Protein AF-A0A399ZAL3-F1 (afdb_monomer)

Solvent-accessible surface area (backbone atoms only — not comparable to full-atom values): 9555 Å² total; per-residue (Å²): 130,71,46,32,36,37,38,37,31,33,52,54,64,87,88,41,96,57,36,66,70,53,52,51,50,49,50,50,45,38,77,70,57,27,49,53,41,38,39,27,50,75,42,78,47,74,76,32,73,76,44,76,51,73,47,78,48,74,58,96,90,36,44,35,37,38,31,40,38,27,29,56,66,90,49,79,61,57,50,40,51,42,69,70,56,27,53,54,49,41,59,44,42,72,73,62,56,43,64,29,38,36,37,43,41,37,51,89,52,23,48,24,68,58,53,39,27,59,77,70,72,32,51,74,48,76,47,79,81,56,35,46,95,64,23,98,61,37,66,48,57,44,97,88,67,47,83,45,94,66,80,42,76,71,61,48,50,50,50,58,72,67,64,59,52,96,71,82,124

Secondary structure (DSSP, 8-state):
---EEEEEES--TTSSS--HHHHHHHHHHHHTT-EEEEEEEEEEEESS-SEEEEEEEEETTEEEEEEEEEES---TGGGT--HHHHHHHHHHHHHH--SEEEEE--TTTTTHHHHHHHHTT--EEEE--SSTTT-TTSS-B-TTSPBP-S--HHHHHHHHHTT--S---

pLDDT: mean 88.54, std 12.38, range [33.38, 98.69]

Foldseek 3Di:
DAFQEEEEEADDDDQDDDCPVVVVVQVVSVVVRYQYEYEYERAEAELDPFDKDWDWDADPNHIYIYIHTYDNHDDLVCQADDVNLLVVVLVCCVVSVGLEYEYEDSGVVHCSSVVSCVVVVHHYHYDPPFCVVFAVLRHCAAPVRDHHPTDDPVRNVVVVVVVDRVDPD

Mean predicted aligned error: 5.2 Å

Structure (mmCIF, N/CA/C/O backbone):
data_AF-A0A399ZAL3-F1
#
_entry.id   AF-A0A399ZAL3-F1
#
loop_
_atom_site.group_PDB
_atom_site.id
_atom_site.type_symbol
_atom_site.label_atom_id
_atom_site.label_alt_id
_atom_site.label_comp_id
_atom_site.label_asym_id
_atom_site.label_entity_id
_atom_site.label_seq_id
_atom_site.pdbx_PDB_ins_code
_atom_site.Cartn_x
_atom_site.Cartn_y
_atom_site.Cartn_z
_atom_site.occupancy
_atom_site.B_iso_or_equiv
_atom_site.auth_seq_id
_atom_site.auth_comp_id
_atom_site.auth_asym_id
_atom_site.auth_atom_id
_atom_site.pdbx_PDB_model_num
ATOM 1 N N . MET A 1 1 ? -21.739 -4.336 11.241 1.00 85.12 1 MET A N 1
ATOM 2 C CA . MET A 1 1 ? -20.803 -4.123 12.365 1.00 85.12 1 MET A CA 1
ATOM 3 C C . MET A 1 1 ? -19.697 -3.208 11.859 1.00 85.12 1 MET A C 1
ATOM 5 O O . MET A 1 1 ? -19.293 -3.408 10.716 1.00 85.12 1 MET A O 1
ATOM 9 N N . PRO A 1 2 ? -19.280 -2.186 12.624 1.00 95.19 2 PRO A N 1
ATOM 10 C CA . PRO A 1 2 ? -18.157 -1.330 12.240 1.00 95.19 2 PRO A CA 1
ATOM 11 C C . PRO A 1 2 ? -16.870 -2.165 12.148 1.00 95.19 2 PRO A C 1
ATOM 13 O O . PRO A 1 2 ? -16.708 -3.109 12.915 1.00 95.19 2 PRO A O 1
ATOM 16 N N . LEU A 1 3 ? -15.992 -1.830 11.198 1.00 98.38 3 LEU A N 1
ATOM 17 C CA . LEU A 1 3 ? -14.713 -2.520 10.963 1.00 98.38 3 LEU A CA 1
ATOM 18 C C . LEU A 1 3 ? -13.577 -1.500 10.905 1.00 98.38 3 LEU A C 1
ATOM 20 O O . LEU A 1 3 ? -13.795 -0.369 10.466 1.00 98.38 3 LEU A O 1
ATOM 24 N N . ARG A 1 4 ? -12.372 -1.919 11.279 1.00 98.62 4 ARG A N 1
ATOM 25 C CA . ARG A 1 4 ? -11.102 -1.212 11.107 1.00 98.62 4 ARG A CA 1
ATOM 26 C C . ARG A 1 4 ? -10.431 -1.723 9.839 1.00 98.62 4 ARG A C 1
ATOM 28 O O . ARG A 1 4 ? -10.038 -2.883 9.755 1.00 98.62 4 ARG A O 1
ATOM 35 N N . ILE A 1 5 ? -10.314 -0.863 8.839 1.00 98.69 5 ILE A N 1
ATOM 36 C CA . ILE A 1 5 ? -9.863 -1.222 7.496 1.00 98.69 5 ILE A CA 1
ATOM 37 C C . ILE A 1 5 ? -8.521 -0.547 7.237 1.00 98.69 5 ILE A C 1
ATOM 39 O O . ILE A 1 5 ? -8.437 0.683 7.219 1.00 98.69 5 ILE A O 1
ATOM 43 N N . LEU A 1 6 ? -7.480 -1.349 7.009 1.00 98.69 6 LEU A N 1
ATOM 44 C CA . LEU A 1 6 ? -6.186 -0.856 6.542 1.00 98.69 6 LEU A CA 1
ATOM 45 C C . LEU A 1 6 ? -6.154 -0.911 5.010 1.00 98.69 6 LEU A C 1
ATOM 47 O O . LEU A 1 6 ? -6.044 -1.990 4.426 1.00 98.69 6 LEU A O 1
ATOM 51 N N . LEU A 1 7 ? -6.258 0.248 4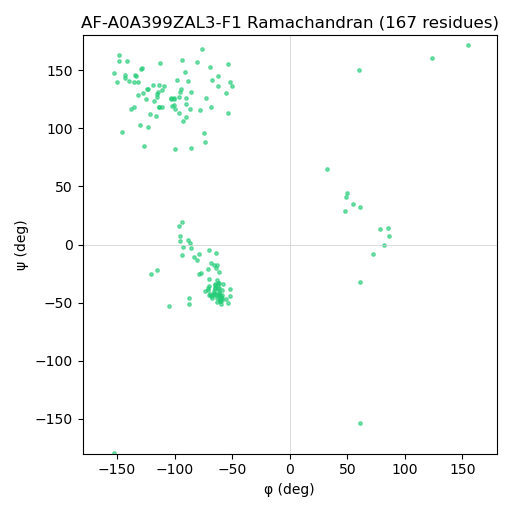.359 1.00 98.19 7 LEU A N 1
ATOM 52 C CA . LEU A 1 7 ? -6.177 0.381 2.903 1.00 98.19 7 LEU A CA 1
ATOM 53 C C . LEU A 1 7 ? -4.723 0.608 2.481 1.00 98.19 7 LEU A C 1
ATOM 55 O O . LEU A 1 7 ? -4.171 1.685 2.707 1.00 98.19 7 LEU A O 1
ATOM 59 N N . ALA A 1 8 ? -4.112 -0.387 1.845 1.00 97.12 8 ALA A N 1
ATOM 60 C CA . ALA A 1 8 ? -2.741 -0.326 1.353 1.00 97.12 8 ALA A CA 1
ATOM 61 C C . ALA A 1 8 ? -2.701 -0.044 -0.149 1.00 97.12 8 ALA A C 1
ATOM 63 O O . ALA A 1 8 ? -3.234 -0.806 -0.955 1.00 97.12 8 ALA A O 1
ATOM 64 N N . VAL A 1 9 ? -2.063 1.062 -0.525 1.00 93.94 9 VAL A N 1
ATOM 65 C CA . VAL A 1 9 ? -2.130 1.613 -1.881 1.00 93.94 9 VAL A CA 1
ATOM 66 C C . VAL A 1 9 ? -0.784 2.203 -2.282 1.00 93.94 9 VAL A C 1
ATOM 68 O O . VAL A 1 9 ? -0.093 2.821 -1.485 1.00 93.94 9 VAL A O 1
ATOM 71 N N . HIS A 1 10 ? -0.441 2.104 -3.561 1.00 89.69 10 HIS A N 1
ATOM 72 C CA . HIS A 1 10 ? 0.787 2.682 -4.099 1.00 89.69 10 HIS A CA 1
ATOM 73 C C . HIS A 1 10 ? 0.842 4.220 -4.016 1.00 89.69 10 HIS A C 1
ATOM 75 O O . HIS A 1 10 ? 1.861 4.762 -3.597 1.00 89.69 10 HIS A O 1
ATOM 81 N N . HIS A 1 11 ? -0.246 4.929 -4.350 1.00 89.00 11 HIS A N 1
ATOM 82 C CA . HIS A 1 11 ? -0.327 6.397 -4.340 1.00 89.00 11 HIS A CA 1
ATOM 83 C C . HIS A 1 11 ? -1.687 6.932 -3.876 1.00 89.00 11 HIS A C 1
ATOM 85 O O . HIS A 1 11 ? -2.731 6.398 -4.241 1.00 89.00 11 HIS A O 1
ATOM 91 N N . PHE A 1 12 ? -1.680 8.048 -3.144 1.00 91.25 12 PHE A N 1
ATOM 92 C CA . PHE A 1 12 ? -2.896 8.700 -2.653 1.00 91.25 12 PHE A CA 1
ATOM 93 C C . PHE A 1 12 ? -2.837 10.229 -2.854 1.00 91.25 12 PHE A C 1
ATOM 95 O O . PHE A 1 12 ? -1.772 10.812 -2.612 1.00 91.25 12 PHE A O 1
ATOM 102 N N . PRO A 1 13 ? -3.941 10.901 -3.251 1.00 90.06 13 PRO A N 1
ATOM 103 C CA . PRO A 1 13 ? -4.000 12.363 -3.391 1.00 90.06 13 PRO A CA 1
ATOM 104 C C . PRO A 1 13 ? -3.549 13.098 -2.116 1.00 90.06 13 PRO A C 1
ATOM 106 O O . PRO A 1 13 ? -3.666 12.521 -1.035 1.00 90.06 13 PRO A O 1
ATOM 109 N N . PRO A 1 14 ? -3.059 14.352 -2.189 1.00 87.38 14 PRO A N 1
ATOM 110 C CA . PRO A 1 14 ? -3.005 15.226 -3.367 1.00 87.38 14 PRO A CA 1
ATOM 111 C C . PRO A 1 14 ? -1.684 15.152 -4.147 1.00 87.38 14 PRO A C 1
ATOM 113 O O . PRO A 1 14 ? -1.576 15.741 -5.217 1.00 87.38 14 PRO A O 1
ATOM 116 N N . THR A 1 15 ? -0.664 14.477 -3.617 1.00 79.44 15 THR A N 1
ATOM 117 C CA . THR A 1 15 ? 0.719 14.606 -4.104 1.00 79.44 15 THR A CA 1
ATOM 118 C C . THR A 1 15 ? 1.021 13.813 -5.375 1.00 79.44 15 THR A C 1
ATOM 120 O O . THR A 1 15 ? 2.083 13.986 -5.969 1.00 79.44 15 THR A O 1
ATOM 123 N N . ARG A 1 16 ? 0.099 12.957 -5.829 1.00 76.12 16 ARG A N 1
ATOM 124 C CA . ARG A 1 16 ? 0.249 12.131 -7.034 1.00 76.12 16 ARG A CA 1
ATOM 125 C C . ARG A 1 16 ? -1.011 12.181 -7.895 1.00 76.12 16 ARG A C 1
ATOM 127 O O . ARG A 1 16 ? -2.121 12.251 -7.376 1.00 76.12 16 ARG A O 1
ATOM 134 N N . ILE A 1 17 ? -0.820 12.119 -9.215 1.00 63.66 17 ILE A N 1
ATOM 135 C CA . ILE A 1 17 ? -1.902 11.990 -10.198 1.00 63.66 17 ILE A CA 1
ATOM 136 C C . ILE A 1 17 ? -2.350 10.523 -10.200 1.00 63.66 17 ILE A C 1
ATOM 138 O O . ILE A 1 17 ? -1.561 9.635 -10.513 1.00 63.66 17 ILE A O 1
ATOM 142 N N . GLY A 1 18 ? -3.599 10.277 -9.804 1.00 66.19 18 GLY A N 1
ATOM 143 C CA . GLY A 1 18 ? -4.143 8.939 -9.547 1.00 66.19 18 GLY A CA 1
ATOM 144 C C . GLY A 1 18 ? -4.699 8.817 -8.123 1.00 66.19 18 GLY A C 1
ATOM 145 O O . GLY A 1 18 ? -4.407 9.633 -7.254 1.00 66.19 18 GLY A O 1
ATOM 146 N N . GLY A 1 19 ? -5.561 7.829 -7.875 1.00 72.44 19 GLY A N 1
ATOM 147 C CA . GLY A 1 19 ? -6.096 7.570 -6.530 1.00 72.44 19 GLY A CA 1
ATOM 148 C C . GLY A 1 19 ? -7.343 8.372 -6.128 1.00 72.44 19 GLY A C 1
ATOM 149 O O . GLY A 1 19 ? -7.792 8.252 -4.992 1.00 72.44 19 GLY A O 1
ATOM 150 N N . ALA A 1 20 ? -7.968 9.131 -7.037 1.00 70.94 20 ALA A N 1
ATOM 151 C CA . ALA A 1 20 ? -9.282 9.740 -6.776 1.00 70.94 20 ALA A CA 1
ATOM 152 C C . ALA A 1 20 ? -10.350 8.677 -6.443 1.00 70.94 20 ALA A C 1
ATOM 154 O O . ALA A 1 20 ? -11.138 8.857 -5.516 1.00 70.94 20 ALA A O 1
ATOM 155 N N . GLU A 1 21 ? -10.317 7.531 -7.129 1.00 84.25 21 GLU A N 1
ATOM 156 C CA . GLU A 1 21 ? -11.168 6.376 -6.808 1.00 84.25 21 GLU A CA 1
ATOM 157 C C . GLU A 1 21 ? -10.885 5.816 -5.406 1.00 84.25 21 GLU A C 1
ATOM 159 O O . GLU A 1 21 ? -11.801 5.387 -4.708 1.00 84.25 21 GLU A O 1
ATOM 164 N N . LEU A 1 22 ? -9.633 5.890 -4.944 1.00 90.38 22 LEU A N 1
ATOM 165 C CA . LEU A 1 22 ? -9.231 5.418 -3.616 1.00 90.38 22 LEU A CA 1
ATOM 166 C C . LEU A 1 22 ? -9.703 6.350 -2.512 1.00 90.38 22 LEU A C 1
ATOM 168 O O . LEU A 1 22 ? -10.188 5.891 -1.482 1.00 90.38 22 LEU A O 1
ATOM 172 N N . LEU A 1 23 ? -9.625 7.658 -2.747 1.00 92.19 23 LEU A N 1
ATOM 173 C CA . LEU A 1 23 ? -10.212 8.641 -1.850 1.00 92.19 23 LEU A CA 1
ATOM 174 C C . LEU A 1 23 ? -11.731 8.455 -1.749 1.00 92.19 23 LEU A C 1
ATOM 176 O O . LEU A 1 23 ? -12.282 8.495 -0.649 1.00 92.19 23 LEU A O 1
ATOM 180 N N . ARG A 1 24 ? -12.411 8.215 -2.878 1.00 93.06 24 ARG A N 1
ATOM 181 C CA . ARG A 1 24 ? -13.853 7.920 -2.894 1.00 93.06 24 ARG A CA 1
ATOM 182 C C . ARG A 1 24 ? -14.173 6.649 -2.110 1.00 93.06 24 ARG A C 1
ATOM 184 O O . ARG A 1 24 ? -15.092 6.684 -1.297 1.00 93.06 24 ARG A O 1
ATOM 191 N N . LEU A 1 25 ? -13.407 5.574 -2.302 1.00 95.00 25 LEU A N 1
ATOM 192 C CA . LEU A 1 25 ? -13.561 4.324 -1.553 1.00 95.00 25 LEU A CA 1
ATOM 193 C C . LEU A 1 25 ? -13.377 4.542 -0.046 1.00 95.00 25 LEU A C 1
ATOM 195 O O . LEU A 1 25 ? -14.251 4.171 0.734 1.00 95.00 25 LEU A O 1
ATOM 199 N N . ALA A 1 26 ? -12.282 5.186 0.364 1.00 96.81 26 ALA A N 1
ATOM 200 C CA . ALA A 1 26 ? -11.983 5.437 1.772 1.00 96.81 26 ALA A CA 1
ATOM 201 C C . ALA A 1 26 ? -13.074 6.282 2.449 1.00 96.81 26 ALA A C 1
ATOM 203 O O . ALA A 1 26 ? -13.549 5.938 3.531 1.00 96.81 26 ALA A O 1
ATOM 204 N N . ARG A 1 27 ? -13.535 7.349 1.783 1.00 97.06 27 ARG A N 1
ATOM 205 C CA . ARG A 1 27 ? -14.630 8.191 2.285 1.00 97.06 27 ARG A CA 1
ATOM 206 C C . ARG A 1 27 ? -15.956 7.446 2.342 1.00 97.06 27 ARG A C 1
ATOM 208 O O . ARG A 1 27 ? -16.704 7.637 3.295 1.00 97.06 27 ARG A O 1
ATOM 215 N N . TRP A 1 28 ? -16.257 6.612 1.347 1.00 97.50 28 TRP A N 1
ATOM 216 C CA . TRP A 1 28 ? -17.473 5.801 1.353 1.00 97.50 28 TRP A CA 1
ATOM 217 C C . TRP A 1 28 ? -17.464 4.812 2.521 1.00 97.50 28 TRP A C 1
ATOM 219 O O . TRP A 1 28 ? -18.444 4.747 3.256 1.00 97.50 28 TRP A O 1
ATOM 229 N N . LEU A 1 29 ? -16.351 4.113 2.761 1.00 97.56 29 LEU A N 1
ATOM 230 C CA . LEU A 1 29 ? -16.203 3.212 3.909 1.00 97.56 29 LEU A CA 1
ATOM 231 C C . LEU A 1 29 ? -16.387 3.961 5.239 1.00 97.56 29 LEU A C 1
ATOM 233 O O . LEU A 1 29 ? -17.162 3.518 6.086 1.00 97.56 29 LEU A O 1
ATOM 237 N N . GLY A 1 30 ? -15.755 5.131 5.385 1.00 97.50 30 GLY A N 1
ATOM 238 C CA . GLY A 1 30 ? -15.925 6.001 6.553 1.00 97.50 30 GLY A CA 1
ATOM 239 C C . GLY A 1 30 ? -17.375 6.439 6.774 1.00 97.50 30 GLY A C 1
ATOM 240 O O . GLY A 1 30 ? -17.920 6.292 7.867 1.00 97.50 30 GLY A O 1
ATOM 241 N N . ALA A 1 31 ? -18.044 6.903 5.716 1.00 97.44 31 ALA A N 1
ATOM 242 C CA . ALA A 1 31 ? -19.448 7.319 5.759 1.00 97.44 31 ALA A CA 1
ATOM 243 C C . ALA A 1 31 ? -20.419 6.170 6.092 1.00 97.44 31 ALA A C 1
ATOM 245 O O . ALA A 1 31 ? -21.532 6.426 6.542 1.00 97.44 31 ALA A O 1
ATOM 246 N N . ASN A 1 32 ? -19.996 4.917 5.904 1.00 97.62 32 ASN A N 1
ATOM 247 C CA . ASN A 1 32 ? -20.756 3.718 6.265 1.00 97.62 32 ASN A CA 1
ATOM 248 C C . ASN A 1 32 ? -20.356 3.144 7.641 1.00 97.62 32 ASN A C 1
ATOM 250 O O . ASN A 1 32 ? -20.706 2.011 7.969 1.00 97.62 32 ASN A O 1
ATOM 254 N N . GLY A 1 33 ? -19.660 3.928 8.473 1.00 97.62 33 GLY A N 1
ATOM 255 C CA . GLY A 1 33 ? -19.373 3.591 9.870 1.00 97.62 33 GLY A CA 1
ATOM 256 C C . GLY A 1 33 ? -18.136 2.717 10.082 1.00 97.62 33 GLY A C 1
ATOM 257 O O . GLY A 1 33 ? -17.967 2.168 11.170 1.00 97.62 33 GLY A O 1
ATOM 258 N N . HIS A 1 34 ? -17.275 2.569 9.072 1.00 98.44 34 HIS A N 1
ATOM 259 C CA . HIS A 1 34 ? -15.984 1.897 9.218 1.00 98.44 34 HIS A CA 1
ATOM 260 C C . HIS A 1 34 ? -14.882 2.895 9.591 1.00 98.44 34 HIS A C 1
ATOM 262 O O . HIS A 1 34 ? -14.882 4.042 9.149 1.00 98.44 34 HIS A O 1
ATOM 268 N N . THR A 1 35 ? -13.896 2.445 10.357 1.00 98.44 35 THR A N 1
ATOM 269 C CA . THR A 1 35 ? -12.674 3.207 10.627 1.00 98.44 35 THR A CA 1
ATOM 270 C C . THR A 1 35 ? -11.646 2.856 9.565 1.00 98.44 35 THR A C 1
ATOM 272 O O . THR A 1 35 ? -11.267 1.696 9.436 1.00 98.44 35 THR A O 1
ATOM 275 N N . VAL A 1 36 ? -11.174 3.842 8.806 1.00 98.44 36 VAL A N 1
ATOM 276 C CA . VAL A 1 36 ? -10.261 3.617 7.679 1.00 98.44 36 VAL A CA 1
ATOM 277 C C . VAL A 1 36 ? -8.912 4.261 7.960 1.00 98.44 36 VAL A C 1
ATOM 279 O O . VAL A 1 36 ? -8.848 5.460 8.219 1.00 98.44 36 VAL A O 1
ATOM 282 N N . GLN A 1 37 ? -7.845 3.474 7.848 1.00 98.50 37 GLN A N 1
ATOM 283 C CA . GLN A 1 37 ? -6.469 3.957 7.798 1.00 98.50 37 GLN A CA 1
ATOM 284 C C . GLN A 1 37 ? -5.905 3.658 6.412 1.00 98.50 37 GLN A C 1
ATOM 286 O O . GLN A 1 37 ? -5.788 2.499 6.018 1.00 98.50 37 GLN A O 1
ATOM 291 N N . VAL A 1 38 ? -5.532 4.694 5.669 1.00 98.00 38 VAL A N 1
ATOM 292 C CA . VAL A 1 38 ? -4.811 4.547 4.401 1.00 98.00 38 VAL A CA 1
ATOM 293 C C . VAL A 1 38 ? -3.312 4.518 4.679 1.00 98.00 38 VAL A C 1
ATOM 295 O O . VAL A 1 38 ? -2.819 5.282 5.508 1.00 98.00 38 VAL A O 1
ATOM 298 N N . VAL A 1 39 ? -2.575 3.669 3.969 1.00 97.56 39 VAL A N 1
ATOM 299 C CA . VAL A 1 39 ? -1.112 3.702 3.885 1.00 97.56 39 VAL A CA 1
ATOM 300 C C . VAL A 1 39 ? -0.683 3.808 2.427 1.00 97.56 39 VAL A C 1
ATOM 302 O O . VAL A 1 39 ? -1.190 3.069 1.581 1.00 97.56 39 VAL A O 1
ATOM 305 N N . CYS A 1 40 ? 0.254 4.705 2.119 1.00 94.56 40 CYS A N 1
ATOM 306 C CA . CYS A 1 40 ? 0.770 4.841 0.757 1.00 94.56 40 CYS A CA 1
ATOM 307 C C . CYS A 1 40 ? 2.231 5.273 0.666 1.00 94.56 40 CYS A C 1
ATOM 309 O O . CYS A 1 40 ? 2.748 5.924 1.574 1.00 94.56 40 CYS A O 1
ATOM 311 N N . ILE A 1 41 ? 2.875 4.983 -0.470 1.00 92.06 41 ILE A N 1
ATOM 312 C CA . ILE A 1 41 ? 4.210 5.502 -0.788 1.00 92.06 41 ILE A CA 1
ATOM 313 C C . ILE A 1 41 ? 4.077 6.878 -1.449 1.00 92.06 41 ILE A C 1
ATOM 315 O O . ILE A 1 41 ? 3.529 7.027 -2.544 1.00 92.06 41 ILE A O 1
ATOM 319 N N . GLU A 1 42 ? 4.604 7.904 -0.791 1.00 89.81 42 GLU A N 1
ATOM 320 C CA . GLU A 1 42 ? 4.648 9.260 -1.337 1.00 89.81 42 GLU A CA 1
ATOM 321 C C . GLU A 1 42 ? 5.900 9.479 -2.190 1.00 89.81 42 GLU A C 1
ATOM 323 O O . GLU A 1 42 ? 5.822 9.898 -3.356 1.00 89.81 42 GLU A O 1
ATOM 328 N N . THR A 1 43 ? 7.051 9.138 -1.614 1.00 86.25 43 THR A N 1
ATOM 329 C CA . THR A 1 43 ? 8.358 9.389 -2.215 1.00 86.25 43 THR A CA 1
ATOM 330 C C . THR A 1 43 ? 9.210 8.135 -2.163 1.00 86.25 43 THR A C 1
ATOM 332 O O . THR A 1 43 ? 9.210 7.407 -1.172 1.00 86.25 43 THR A O 1
ATOM 335 N N . LEU A 1 44 ? 9.942 7.899 -3.250 1.00 84.69 44 LEU A N 1
ATOM 336 C CA . LEU A 1 44 ? 10.918 6.828 -3.354 1.00 84.69 44 LEU A CA 1
ATOM 337 C C . LEU A 1 44 ? 12.236 7.398 -3.880 1.00 84.69 44 LEU A C 1
ATOM 339 O O . LEU A 1 44 ? 12.356 7.642 -5.082 1.00 84.69 44 LEU A O 1
ATOM 343 N N . HIS A 1 45 ? 13.202 7.596 -2.990 1.00 82.25 45 HIS A N 1
ATOM 344 C CA . HIS A 1 45 ? 14.553 8.033 -3.328 1.00 82.25 45 HIS A CA 1
ATOM 345 C C . HIS A 1 45 ? 15.422 6.824 -3.690 1.00 82.25 45 HIS A C 1
ATOM 347 O O . HIS A 1 45 ? 15.423 5.815 -2.983 1.00 82.25 45 HIS A O 1
ATOM 353 N N . ALA A 1 46 ? 16.127 6.920 -4.815 1.00 74.75 46 ALA A N 1
ATOM 354 C CA . ALA A 1 46 ? 17.152 5.958 -5.206 1.00 74.75 46 ALA A CA 1
ATOM 355 C C . ALA A 1 46 ? 18.529 6.438 -4.728 1.00 74.75 46 ALA A C 1
ATOM 357 O O . ALA A 1 46 ? 18.708 7.631 -4.478 1.00 74.75 46 ALA A O 1
ATOM 358 N N . ASP A 1 47 ? 19.475 5.506 -4.622 1.00 76.81 47 ASP A N 1
ATOM 359 C CA . ASP A 1 47 ? 20.895 5.774 -4.367 1.00 76.81 47 ASP A CA 1
ATOM 360 C C . ASP A 1 47 ? 21.163 6.491 -3.029 1.00 76.81 47 ASP A C 1
ATOM 362 O O . ASP A 1 47 ? 22.099 7.277 -2.884 1.00 76.81 47 ASP A O 1
ATOM 366 N N . ALA A 1 48 ? 20.330 6.202 -2.026 1.00 80.69 48 ALA A N 1
ATOM 367 C CA . ALA A 1 48 ? 20.444 6.715 -0.663 1.00 80.69 48 ALA A CA 1
ATOM 368 C C . ALA A 1 48 ? 20.396 5.555 0.346 1.00 80.69 48 ALA A C 1
ATOM 370 O O . ALA A 1 48 ? 19.763 4.546 0.047 1.00 80.69 48 ALA A O 1
ATOM 371 N N . PRO A 1 49 ? 21.015 5.667 1.540 1.00 84.38 49 PRO A N 1
ATOM 372 C CA . PRO A 1 49 ? 20.970 4.607 2.545 1.00 84.38 49 PRO A CA 1
ATOM 373 C C . PRO A 1 49 ? 19.542 4.150 2.844 1.00 84.38 49 PRO A C 1
ATOM 375 O O . PRO A 1 49 ? 18.635 4.982 2.946 1.00 84.38 49 PRO A O 1
ATOM 378 N N . ASP A 1 50 ? 19.376 2.837 3.007 1.00 88.06 50 ASP A N 1
ATOM 379 C CA . ASP A 1 50 ? 18.087 2.211 3.284 1.00 88.06 50 ASP A CA 1
ATOM 380 C C . ASP A 1 50 ? 17.430 2.857 4.504 1.00 88.06 50 ASP A C 1
ATOM 382 O O . ASP A 1 50 ? 17.916 2.761 5.634 1.00 88.06 50 ASP A O 1
ATOM 386 N N . ASN A 1 51 ? 16.320 3.547 4.266 1.00 92.62 51 ASN A N 1
ATOM 387 C CA . ASN A 1 51 ? 15.589 4.251 5.303 1.00 92.62 51 ASN A CA 1
ATOM 388 C C . ASN A 1 51 ? 14.113 4.356 4.936 1.00 92.62 51 ASN A C 1
ATOM 390 O O . ASN A 1 51 ? 13.749 4.486 3.768 1.00 92.62 51 ASN A O 1
ATOM 394 N N . LEU A 1 52 ? 13.257 4.343 5.950 1.00 93.81 52 LEU A N 1
ATOM 395 C CA . LEU A 1 52 ? 11.834 4.586 5.799 1.00 93.81 52 LEU A CA 1
ATOM 396 C C . LEU A 1 52 ? 11.397 5.528 6.910 1.00 93.81 52 LEU A C 1
ATOM 398 O O . LEU A 1 52 ? 11.479 5.198 8.093 1.00 93.81 52 LEU A O 1
ATOM 402 N N . ILE A 1 53 ? 10.900 6.690 6.504 1.00 95.69 53 ILE A N 1
ATOM 403 C CA . ILE A 1 53 ? 10.209 7.622 7.390 1.00 95.69 53 ILE A CA 1
ATOM 404 C C . ILE A 1 53 ? 8.744 7.692 6.991 1.00 95.69 53 ILE A C 1
ATOM 406 O O . ILE A 1 53 ? 8.370 7.398 5.851 1.00 95.69 53 ILE A O 1
ATOM 410 N N . TRP A 1 54 ? 7.902 8.082 7.936 1.00 97.00 54 TRP A N 1
ATOM 411 C CA . TRP A 1 54 ? 6.484 8.250 7.684 1.00 97.00 54 TRP A CA 1
ATOM 412 C C . TRP A 1 54 ? 5.926 9.460 8.406 1.00 97.00 54 TRP A C 1
ATOM 414 O O . TRP A 1 54 ? 6.488 9.930 9.395 1.00 97.00 54 TRP A O 1
ATOM 424 N N . ARG A 1 55 ? 4.801 9.948 7.892 1.00 97.12 55 ARG A N 1
ATOM 425 C CA . ARG A 1 55 ? 3.959 10.926 8.573 1.00 97.12 55 ARG A CA 1
ATOM 426 C C . ARG A 1 55 ? 2.504 10.505 8.489 1.00 97.12 55 ARG A C 1
ATOM 428 O O . ARG A 1 55 ? 2.084 9.965 7.465 1.00 97.12 55 ARG A O 1
ATOM 435 N N . ASP A 1 56 ? 1.769 10.795 9.548 1.00 97.56 56 ASP A N 1
ATOM 436 C CA . ASP A 1 56 ? 0.318 10.680 9.562 1.00 97.56 56 ASP A CA 1
ATOM 437 C C . ASP A 1 56 ? -0.300 12.049 9.300 1.00 97.56 56 ASP A C 1
ATOM 439 O O . ASP A 1 56 ? 0.193 13.075 9.772 1.00 97.56 56 ASP A O 1
ATOM 443 N N . GLU A 1 57 ? -1.380 12.062 8.534 1.00 96.81 57 GLU A N 1
ATOM 444 C CA . GLU A 1 57 ? -2.184 13.245 8.265 1.00 96.81 57 GLU A CA 1
ATOM 445 C C . GLU A 1 57 ? -3.649 12.852 8.064 1.00 96.81 57 GLU A C 1
ATOM 447 O O . GLU A 1 57 ? -3.975 11.693 7.800 1.00 96.81 57 GLU A O 1
ATOM 452 N N . GLU A 1 58 ? -4.537 13.837 8.153 1.00 96.75 58 GLU A N 1
ATOM 453 C CA . GLU A 1 58 ? -5.906 13.695 7.678 1.00 96.75 58 GLU A CA 1
ATOM 454 C C . GLU A 1 58 ? -6.045 14.418 6.338 1.00 96.75 58 GLU A C 1
ATOM 456 O O . GLU A 1 58 ? -5.743 15.608 6.223 1.00 96.75 58 GLU A O 1
ATOM 461 N N . TYR A 1 59 ? -6.522 13.710 5.316 1.00 95.31 59 TYR A N 1
ATOM 462 C CA . TYR A 1 59 ? -6.798 14.287 4.006 1.00 95.31 59 TYR A CA 1
ATOM 463 C C . TYR A 1 59 ? -8.268 14.098 3.640 1.00 95.31 59 TYR A C 1
ATOM 465 O O . TYR A 1 59 ? -8.729 12.981 3.412 1.00 95.31 59 TYR A O 1
ATOM 473 N N . GLN A 1 60 ? -9.012 15.207 3.577 1.00 94.06 60 GLN A N 1
ATOM 474 C CA . GLN A 1 60 ? -10.457 15.225 3.304 1.00 94.06 60 GLN A CA 1
ATOM 475 C C . GLN A 1 60 ? -11.266 14.247 4.185 1.00 94.06 60 GLN A C 1
ATOM 477 O O . GLN A 1 60 ? -12.140 13.531 3.685 1.00 94.06 60 GLN A O 1
ATOM 482 N N . GLY A 1 61 ? -10.971 14.209 5.490 1.00 94.69 61 GLY A N 1
ATOM 483 C CA . GLY A 1 61 ? -11.656 13.342 6.455 1.00 94.69 61 GLY A CA 1
ATOM 484 C C . GLY A 1 61 ? -11.205 11.877 6.442 1.00 94.69 61 GLY A C 1
ATOM 485 O O . GLY A 1 61 ? -11.902 11.026 6.986 1.00 94.69 61 GLY A O 1
ATOM 486 N N . VAL A 1 62 ? -10.081 11.558 5.794 1.00 96.69 62 VAL A N 1
ATOM 487 C CA . VAL A 1 62 ? -9.492 10.211 5.765 1.00 96.69 62 VAL A CA 1
ATOM 488 C C . VAL A 1 62 ? -8.135 10.239 6.457 1.00 96.69 62 VAL A C 1
ATOM 490 O O . VAL A 1 62 ? -7.294 11.064 6.103 1.00 96.69 62 VAL A O 1
ATOM 493 N N . ALA A 1 63 ? -7.900 9.325 7.401 1.00 98.06 63 ALA A N 1
ATOM 494 C CA . ALA A 1 63 ? -6.588 9.140 8.016 1.00 98.06 63 ALA A CA 1
ATOM 495 C C . ALA A 1 63 ? -5.624 8.476 7.021 1.00 98.06 63 ALA A C 1
ATOM 497 O O . ALA A 1 63 ? -5.921 7.415 6.462 1.00 98.06 63 ALA A O 1
ATOM 498 N N . VAL A 1 64 ? -4.466 9.095 6.794 1.00 97.56 64 VAL A N 1
ATOM 499 C CA . VAL A 1 64 ? -3.465 8.654 5.818 1.00 97.56 64 VAL A CA 1
ATOM 500 C C . VAL A 1 64 ? -2.088 8.634 6.466 1.00 97.56 64 VAL A C 1
ATOM 502 O O . VAL A 1 64 ? -1.636 9.636 7.008 1.00 97.56 64 VAL A O 1
ATOM 505 N N . ARG A 1 65 ? -1.388 7.507 6.342 1.00 97.88 65 ARG A N 1
ATOM 506 C CA . ARG A 1 65 ? 0.038 7.381 6.632 1.00 97.88 65 ARG A CA 1
ATOM 507 C C . ARG A 1 65 ? 0.809 7.380 5.323 1.00 97.88 65 ARG A C 1
ATOM 509 O O . ARG A 1 65 ? 0.631 6.497 4.480 1.00 97.88 65 ARG A O 1
ATOM 516 N N . ARG A 1 66 ? 1.686 8.360 5.154 1.00 96.38 66 ARG A N 1
A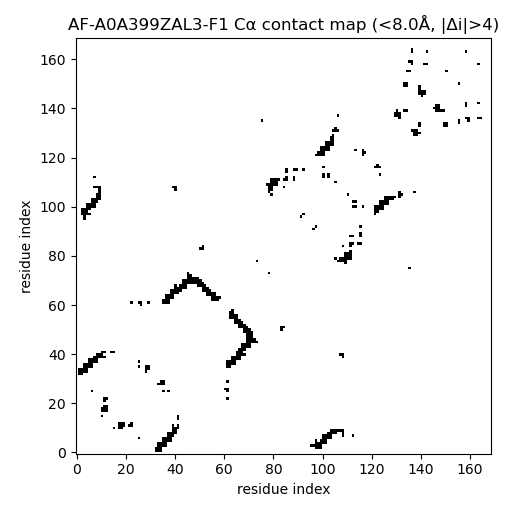TOM 517 C CA . ARG A 1 66 ? 2.538 8.494 3.971 1.00 96.38 66 ARG A CA 1
ATOM 518 C C . ARG A 1 66 ? 3.944 8.041 4.290 1.00 96.38 66 ARG A C 1
ATOM 520 O O . ARG A 1 66 ? 4.563 8.570 5.207 1.00 96.38 66 ARG A O 1
ATOM 527 N N . TYR A 1 67 ? 4.447 7.102 3.504 1.00 95.06 67 TYR A N 1
ATOM 528 C CA . TYR A 1 67 ? 5.817 6.623 3.577 1.00 95.06 67 TYR A CA 1
ATOM 529 C C . TYR A 1 67 ? 6.703 7.368 2.580 1.00 95.06 67 TYR A C 1
ATOM 531 O O . TYR A 1 67 ? 6.357 7.501 1.402 1.00 95.06 67 TYR A O 1
ATOM 539 N N . ALA A 1 68 ? 7.872 7.798 3.044 1.00 93.12 68 ALA A N 1
ATOM 540 C CA . ALA A 1 68 ? 8.992 8.160 2.191 1.00 93.12 68 ALA A CA 1
ATOM 541 C C . ALA A 1 68 ? 10.089 7.112 2.382 1.00 93.12 68 ALA A C 1
ATOM 543 O O . ALA A 1 68 ? 10.586 6.902 3.492 1.00 93.12 68 ALA A O 1
ATOM 544 N N . LEU A 1 69 ? 10.416 6.429 1.291 1.00 89.81 69 LEU A N 1
A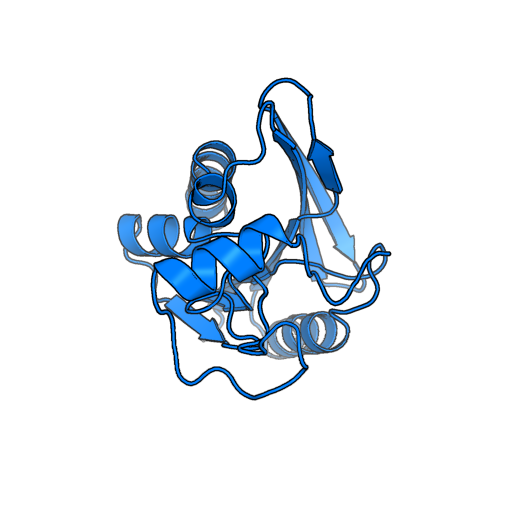TOM 545 C CA . LEU A 1 69 ? 11.342 5.310 1.265 1.00 89.81 69 LEU A CA 1
ATOM 546 C C . LEU A 1 69 ? 12.614 5.723 0.519 1.00 89.81 69 LEU A C 1
ATOM 548 O O . LEU A 1 69 ? 12.547 6.282 -0.574 1.00 89.81 69 LEU A O 1
ATOM 552 N N . SER A 1 70 ? 13.763 5.418 1.101 1.00 87.69 70 SER A N 1
ATOM 553 C CA . SER A 1 70 ? 15.078 5.525 0.477 1.00 87.69 70 SER A CA 1
ATOM 554 C C . SER A 1 70 ? 15.651 4.125 0.343 1.00 87.69 70 SER A C 1
ATOM 556 O O . SER A 1 70 ? 15.601 3.362 1.307 1.00 87.69 70 SER A O 1
ATOM 558 N N . LEU A 1 71 ? 16.155 3.787 -0.843 1.00 80.69 71 LEU A N 1
ATOM 559 C CA . LEU A 1 71 ? 16.767 2.488 -1.120 1.00 80.69 71 LEU A CA 1
ATOM 560 C C . LEU A 1 71 ? 18.156 2.678 -1.728 1.00 80.69 71 LEU A C 1
ATOM 562 O O . LEU A 1 71 ? 18.303 3.402 -2.719 1.00 80.69 71 LEU A O 1
ATOM 566 N N . ALA A 1 72 ? 19.144 1.974 -1.179 1.00 75.31 72 ALA A N 1
ATOM 567 C CA . ALA A 1 72 ? 20.535 2.041 -1.616 1.00 75.31 72 ALA A CA 1
ATOM 568 C C . ALA A 1 72 ? 20.732 1.390 -2.988 1.00 75.31 72 ALA A C 1
ATOM 570 O O . ALA A 1 72 ? 21.598 1.798 -3.754 1.00 75.31 72 ALA A O 1
ATOM 571 N N . GLN A 1 73 ? 19.913 0.387 -3.312 1.00 68.00 73 GLN A N 1
ATOM 572 C CA . GLN A 1 73 ? 19.851 -0.243 -4.626 1.00 68.00 73 GLN A CA 1
ATOM 573 C C . GLN A 1 73 ? 18.394 -0.513 -4.988 1.00 68.00 73 GLN A C 1
ATOM 575 O O . GLN A 1 73 ? 17.609 -0.942 -4.150 1.00 68.00 73 GLN A O 1
ATOM 580 N N . ARG A 1 74 ? 18.016 -0.311 -6.251 1.00 66.81 74 ARG A N 1
ATOM 581 C CA . ARG A 1 74 ? 16.687 -0.679 -6.760 1.00 66.81 74 ARG A CA 1
ATOM 582 C C . ARG A 1 74 ? 16.758 -1.999 -7.514 1.00 66.81 74 ARG A C 1
ATOM 584 O O . ARG A 1 74 ? 16.835 -2.022 -8.738 1.00 66.81 74 ARG A O 1
ATOM 591 N N . THR A 1 75 ? 16.727 -3.109 -6.788 1.00 66.62 75 THR A N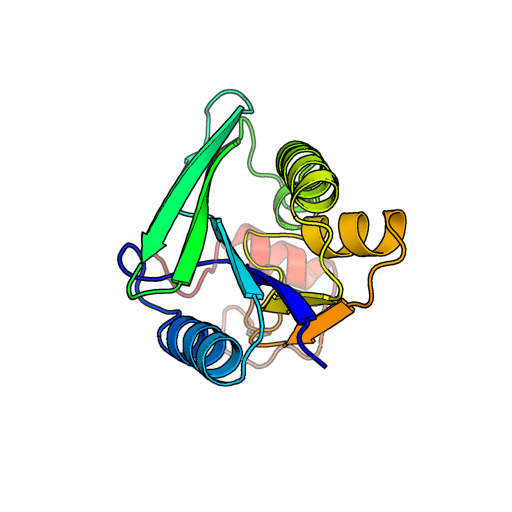 1
ATOM 592 C CA . THR A 1 75 ? 16.663 -4.435 -7.418 1.00 66.62 75 THR A CA 1
ATOM 593 C C . THR A 1 75 ? 15.232 -4.773 -7.840 1.00 66.62 75 THR A C 1
ATOM 595 O O . THR A 1 75 ? 14.259 -4.245 -7.295 1.00 66.62 75 THR A O 1
ATOM 598 N N . ALA A 1 76 ? 15.072 -5.685 -8.804 1.00 64.94 76 ALA A N 1
ATOM 599 C CA . ALA A 1 76 ? 13.755 -6.216 -9.165 1.00 64.94 76 ALA A CA 1
ATOM 600 C C . ALA A 1 76 ? 13.055 -6.879 -7.960 1.00 64.94 76 ALA A C 1
ATOM 602 O O . ALA A 1 76 ? 11.848 -6.739 -7.804 1.00 64.94 76 ALA A O 1
ATOM 603 N N . LEU A 1 77 ? 13.820 -7.516 -7.063 1.00 60.12 77 LEU A N 1
ATOM 604 C CA . LEU A 1 77 ? 13.303 -8.116 -5.830 1.00 60.12 77 LEU A CA 1
ATOM 605 C C . LEU A 1 77 ? 12.742 -7.076 -4.857 1.00 60.12 77 LEU A C 1
ATOM 607 O O . LEU A 1 77 ? 11.699 -7.325 -4.270 1.00 60.12 77 LEU A O 1
ATOM 611 N N . LEU A 1 78 ? 13.355 -5.893 -4.744 1.00 61.16 78 LEU A N 1
ATOM 612 C CA . LEU A 1 78 ? 12.848 -4.814 -3.883 1.00 61.16 78 LEU A CA 1
ATOM 613 C C . LEU A 1 78 ? 11.533 -4.197 -4.375 1.00 61.16 78 LEU A C 1
ATOM 615 O O . LEU A 1 78 ? 10.839 -3.524 -3.616 1.00 61.16 78 LEU A O 1
ATOM 619 N N . HIS A 1 79 ? 11.163 -4.434 -5.638 1.00 68.94 79 HIS A N 1
ATOM 620 C CA . HIS A 1 79 ? 9.822 -4.096 -6.111 1.00 68.94 79 HIS A CA 1
ATOM 621 C C . HIS A 1 79 ? 8.765 -5.029 -5.522 1.00 68.94 79 HIS A C 1
ATOM 623 O O . HIS A 1 79 ? 7.604 -4.637 -5.512 1.00 68.94 79 HIS A O 1
ATOM 629 N N . PHE A 1 80 ? 9.162 -6.217 -5.050 1.00 80.81 80 PHE A N 1
ATOM 630 C CA . PHE A 1 80 ? 8.304 -7.259 -4.494 1.00 80.81 80 PHE A CA 1
ATOM 631 C C . PHE A 1 80 ? 8.400 -7.343 -2.969 1.00 80.81 80 PHE A C 1
ATOM 633 O O . PHE A 1 80 ? 7.377 -7.254 -2.297 1.00 80.81 80 PHE A O 1
ATOM 640 N N . GLU A 1 81 ? 9.602 -7.456 -2.411 1.00 85.81 81 GLU A N 1
ATOM 641 C CA . GLU A 1 81 ? 9.837 -7.553 -0.969 1.00 85.81 81 GLU A CA 1
ATOM 642 C C . GLU A 1 81 ? 10.474 -6.283 -0.416 1.00 85.81 81 GLU A C 1
ATOM 644 O O . GLU A 1 81 ? 11.427 -5.752 -0.979 1.00 85.81 81 GLU A O 1
ATOM 649 N N . ASN A 1 82 ? 9.985 -5.811 0.729 1.00 88.81 82 ASN A N 1
ATOM 650 C CA . ASN A 1 82 ? 10.542 -4.635 1.384 1.00 88.81 82 ASN A CA 1
ATOM 651 C C . ASN A 1 82 ? 10.464 -4.785 2.903 1.00 88.81 82 ASN A C 1
ATOM 653 O O . ASN A 1 82 ? 9.448 -4.467 3.518 1.00 88.81 82 ASN A O 1
ATOM 657 N N . ALA A 1 83 ? 11.565 -5.232 3.508 1.00 90.75 83 ALA A N 1
ATOM 658 C CA . ALA A 1 83 ? 11.639 -5.493 4.943 1.00 90.75 83 ALA A CA 1
ATOM 659 C C . ALA A 1 83 ? 11.390 -4.240 5.807 1.00 90.75 83 ALA A C 1
ATOM 661 O O . ALA A 1 83 ? 10.804 -4.340 6.885 1.00 90.75 83 ALA A O 1
ATOM 662 N N . LEU A 1 84 ? 11.793 -3.048 5.341 1.00 92.38 84 LEU A N 1
ATOM 663 C CA . LEU A 1 84 ? 11.530 -1.794 6.057 1.00 92.38 84 LEU A CA 1
ATOM 664 C C . LEU A 1 84 ? 10.034 -1.482 6.094 1.00 92.38 84 LEU A C 1
ATOM 666 O O . LEU A 1 84 ? 9.507 -1.085 7.139 1.00 92.38 84 LEU A O 1
ATOM 670 N N . LEU A 1 85 ? 9.355 -1.675 4.962 1.00 94.12 85 LEU A N 1
ATOM 671 C CA . LEU A 1 85 ? 7.915 -1.485 4.851 1.00 94.12 85 LEU A CA 1
ATOM 672 C C . LEU A 1 85 ? 7.156 -2.556 5.642 1.00 94.12 85 LEU A C 1
ATOM 674 O O . LEU A 1 85 ? 6.257 -2.199 6.397 1.00 94.12 85 LEU A O 1
ATOM 678 N N . GLU A 1 86 ? 7.556 -3.828 5.548 1.00 96.12 86 GLU A N 1
ATOM 679 C CA . GLU A 1 86 ? 7.005 -4.934 6.350 1.00 96.12 86 GLU A CA 1
ATOM 680 C C . GLU A 1 86 ? 7.071 -4.614 7.848 1.00 96.12 86 GLU A C 1
ATOM 682 O O . GLU A 1 86 ? 6.048 -4.655 8.531 1.00 96.12 86 GLU A O 1
ATOM 687 N N . LYS A 1 87 ? 8.239 -4.195 8.353 1.00 96.56 87 LYS A N 1
ATOM 688 C CA . LYS A 1 87 ? 8.423 -3.817 9.763 1.00 96.56 87 LYS A CA 1
ATOM 689 C C . LYS A 1 87 ? 7.507 -2.666 10.188 1.00 96.56 87 LYS A C 1
ATOM 691 O O . LYS A 1 87 ? 6.910 -2.716 11.261 1.00 96.56 87 LYS A O 1
ATOM 696 N N . ASN A 1 88 ? 7.399 -1.618 9.370 1.00 97.25 88 ASN A N 1
ATOM 697 C CA . ASN A 1 88 ? 6.558 -0.461 9.693 1.00 97.25 88 ASN A CA 1
ATOM 698 C C . ASN A 1 88 ? 5.061 -0.785 9.622 1.00 97.25 88 ASN A C 1
ATOM 700 O O . ASN A 1 88 ? 4.286 -0.260 10.421 1.00 97.25 88 ASN A O 1
ATOM 704 N N . LEU A 1 89 ? 4.654 -1.640 8.682 1.00 98.06 89 LEU A N 1
ATOM 705 C CA . LEU A 1 89 ? 3.275 -2.101 8.564 1.00 98.06 89 LEU A CA 1
ATOM 706 C C . LEU A 1 89 ? 2.896 -3.048 9.702 1.00 98.06 89 LEU A C 1
ATOM 708 O O . LEU A 1 89 ? 1.781 -2.938 10.194 1.00 98.06 89 LEU A O 1
ATOM 712 N N . ALA A 1 90 ? 3.802 -3.914 10.162 1.00 98.19 90 ALA A N 1
ATOM 713 C CA . ALA A 1 90 ? 3.569 -4.762 11.332 1.00 98.19 90 ALA A CA 1
ATOM 714 C C . ALA A 1 90 ? 3.321 -3.917 12.592 1.00 98.19 90 ALA A C 1
ATOM 716 O O . ALA A 1 90 ? 2.301 -4.083 13.254 1.00 98.19 90 ALA A O 1
ATOM 717 N N . ALA A 1 91 ? 4.172 -2.918 12.857 1.00 98.00 91 ALA A N 1
ATOM 718 C CA . ALA A 1 91 ? 3.976 -1.994 13.980 1.00 98.00 91 ALA A CA 1
ATOM 719 C C . ALA A 1 91 ? 2.660 -1.195 13.871 1.00 98.00 91 ALA A C 1
ATOM 721 O O . ALA A 1 91 ? 1.971 -0.945 14.866 1.00 98.00 91 ALA A O 1
ATOM 722 N N . LEU A 1 92 ? 2.277 -0.793 12.653 1.00 98.25 92 LEU A N 1
ATOM 723 C CA . LEU A 1 92 ? 0.964 -0.193 12.426 1.00 98.25 92 LEU A CA 1
ATOM 724 C C . LEU A 1 92 ? -0.165 -1.200 12.673 1.00 98.25 92 LEU A C 1
ATOM 726 O O . LEU A 1 92 ? -1.157 -0.832 13.281 1.00 98.25 92 LEU A O 1
ATOM 730 N N . ALA A 1 93 ? -0.043 -2.453 12.241 1.00 98.12 93 ALA A N 1
ATOM 731 C CA . ALA A 1 93 ? -1.065 -3.474 12.455 1.00 98.12 93 ALA A CA 1
ATOM 732 C C . ALA A 1 93 ? -1.249 -3.809 13.944 1.00 98.12 93 ALA A C 1
ATOM 734 O O . ALA A 1 93 ? -2.376 -4.024 14.377 1.00 98.12 93 ALA A O 1
ATOM 735 N N . GLU A 1 94 ? -0.190 -3.782 14.753 1.00 97.81 94 GLU A N 1
ATOM 736 C CA . GLU A 1 94 ? -0.276 -3.981 16.208 1.00 97.81 94 GLU A CA 1
ATOM 737 C C . GLU A 1 94 ? -1.060 -2.866 16.913 1.00 97.81 94 GLU A C 1
ATOM 739 O O . GLU A 1 94 ? -1.814 -3.124 17.850 1.00 97.81 94 GLU A O 1
ATOM 744 N N . THR A 1 95 ? -0.912 -1.624 16.449 1.00 97.44 95 THR A N 1
ATOM 745 C CA . THR A 1 95 ? -1.563 -0.446 17.048 1.00 97.44 95 THR A CA 1
ATOM 746 C C . THR A 1 95 ? -2.957 -0.202 16.467 1.00 97.44 95 THR A C 1
ATOM 748 O O . THR A 1 95 ? -3.937 0.003 17.190 1.00 97.44 95 THR A O 1
ATOM 751 N N . PHE A 1 96 ? -3.073 -0.261 15.143 1.00 98.25 96 PHE A N 1
ATOM 752 C CA . PHE A 1 96 ? -4.316 -0.075 14.409 1.00 98.25 96 PHE A CA 1
ATOM 753 C C . PHE A 1 96 ? -5.204 -1.324 14.387 1.00 98.25 96 PHE A C 1
ATOM 755 O O . PHE A 1 96 ? -6.361 -1.182 14.020 1.00 98.25 96 PHE A O 1
ATOM 762 N N . GLN A 1 97 ? -4.712 -2.509 14.760 1.00 98.06 97 GLN A N 1
ATOM 763 C CA . GLN A 1 97 ? -5.457 -3.780 14.838 1.00 98.06 97 GLN A CA 1
ATOM 764 C C . GLN A 1 97 ? -6.579 -3.898 13.785 1.00 98.06 97 GLN A C 1
ATOM 766 O O . GLN A 1 97 ? -7.760 -3.846 14.144 1.00 98.06 97 GLN A O 1
ATOM 771 N N . PRO A 1 98 ? -6.236 -3.940 12.483 1.00 98.56 98 PRO A N 1
ATOM 772 C CA . PRO A 1 98 ? -7.244 -3.962 11.436 1.00 98.56 98 PRO A CA 1
ATOM 773 C C . PRO A 1 98 ? -8.027 -5.275 11.453 1.00 98.56 98 PRO A C 1
ATOM 775 O O . PRO A 1 98 ? -7.450 -6.348 11.611 1.00 98.56 98 PRO A O 1
ATOM 778 N N . ASP A 1 99 ? -9.332 -5.184 11.207 1.00 98.69 99 ASP A N 1
ATOM 779 C CA . ASP A 1 99 ? -10.196 -6.343 10.965 1.00 98.69 99 ASP A CA 1
ATOM 780 C C . ASP A 1 99 ? -10.009 -6.888 9.541 1.00 98.69 99 ASP A C 1
ATOM 782 O O . ASP A 1 99 ? -10.287 -8.053 9.264 1.00 98.69 99 ASP A O 1
ATOM 786 N N . VAL A 1 100 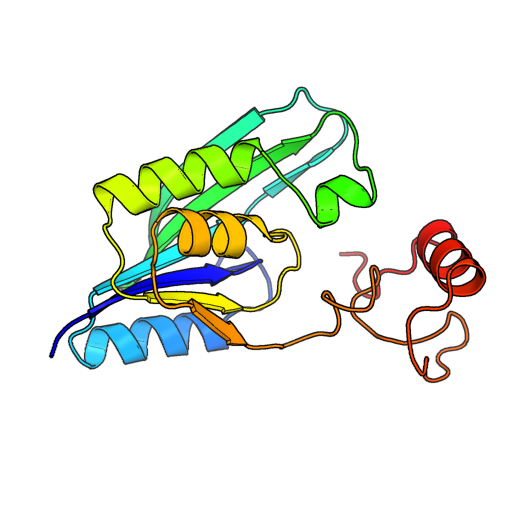? -9.557 -6.035 8.616 1.00 98.56 100 VAL A N 1
ATOM 787 C CA . VAL A 1 100 ? -9.260 -6.399 7.229 1.00 98.56 100 VAL A CA 1
ATOM 788 C C . VAL A 1 100 ? -8.147 -5.517 6.663 1.00 98.56 100 VAL A C 1
ATOM 790 O O . VAL A 1 100 ? -8.115 -4.299 6.876 1.00 98.56 100 VAL A O 1
ATOM 793 N N . VAL A 1 101 ? -7.245 -6.132 5.900 1.00 98.69 101 VAL A N 1
ATOM 794 C CA . VAL A 1 101 ? -6.283 -5.427 5.045 1.00 98.69 101 VAL A CA 1
ATOM 795 C C . VAL A 1 101 ? -6.793 -5.469 3.611 1.00 98.69 101 VAL A C 1
ATOM 797 O O . VAL A 1 101 ? -7.059 -6.540 3.071 1.00 98.69 101 VAL A O 1
ATOM 800 N N . HIS A 1 102 ? -6.920 -4.312 2.969 1.00 98.19 102 HIS A N 1
ATOM 801 C CA . HIS A 1 102 ? -7.305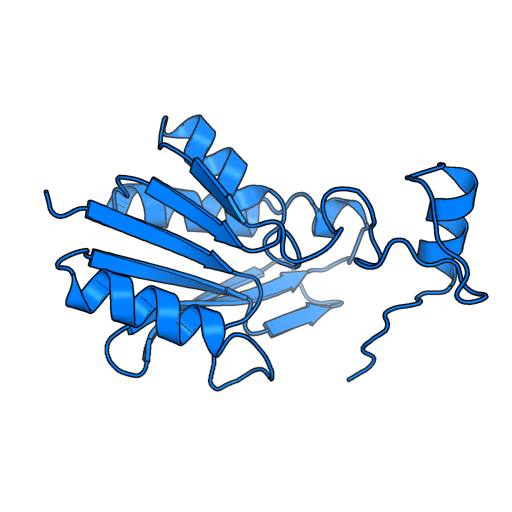 -4.223 1.562 1.00 98.19 102 HIS A CA 1
ATOM 802 C C . HIS A 1 102 ? -6.161 -3.619 0.756 1.00 98.19 102 HIS A C 1
ATOM 804 O O . HIS A 1 102 ? -5.839 -2.440 0.891 1.00 98.19 102 HIS A O 1
ATOM 810 N N . VAL A 1 103 ? -5.540 -4.447 -0.078 1.00 96.88 103 VAL A N 1
ATOM 811 C CA . VAL A 1 103 ? -4.420 -4.066 -0.940 1.00 96.88 103 VAL A CA 1
ATOM 812 C C . VAL A 1 103 ? -4.931 -3.704 -2.327 1.00 96.88 103 VAL A C 1
ATOM 814 O O . VAL A 1 103 ? -5.707 -4.452 -2.926 1.00 96.88 103 VAL A O 1
ATOM 817 N N . ILE A 1 104 ? -4.488 -2.566 -2.854 1.00 94.19 104 ILE A N 1
ATOM 818 C CA . ILE A 1 104 ? -4.893 -2.071 -4.169 1.00 94.19 104 ILE A CA 1
ATOM 819 C C . ILE A 1 104 ? -3.648 -1.856 -5.022 1.00 94.19 104 ILE A C 1
ATOM 821 O O . ILE A 1 104 ? -2.949 -0.847 -4.882 1.00 94.19 104 ILE A O 1
ATOM 825 N N . SER A 1 105 ? -3.407 -2.825 -5.912 1.00 91.62 105 SER A N 1
ATOM 826 C CA . SER A 1 105 ? -2.118 -3.058 -6.577 1.00 91.62 105 SER A CA 1
ATOM 827 C C . SER A 1 105 ? -0.966 -3.357 -5.605 1.00 91.62 105 SER A C 1
ATOM 829 O O . SER A 1 105 ? -0.934 -2.887 -4.470 1.00 91.62 105 SER A O 1
ATOM 831 N N . GLY A 1 106 ? 0.008 -4.149 -6.057 1.00 89.31 106 GLY A N 1
ATOM 832 C CA . GLY A 1 106 ? 1.276 -4.325 -5.342 1.00 89.31 106 GLY A CA 1
ATOM 833 C C . GLY A 1 106 ? 2.373 -3.361 -5.799 1.00 89.31 106 GLY A C 1
ATOM 834 O O . GLY A 1 106 ? 3.466 -3.368 -5.239 1.00 89.31 106 GLY A O 1
ATOM 835 N N . TYR A 1 107 ? 2.115 -2.501 -6.790 1.00 88.56 107 TYR A N 1
ATOM 836 C CA . TYR A 1 107 ? 3.091 -1.511 -7.240 1.00 88.56 107 TYR A CA 1
ATOM 837 C C . TYR A 1 107 ? 3.565 -0.645 -6.059 1.00 88.56 107 TYR A C 1
ATOM 839 O O . TYR A 1 107 ? 2.753 -0.167 -5.282 1.00 88.56 107 TYR A O 1
ATOM 847 N N . LEU A 1 108 ? 4.878 -0.466 -5.877 1.00 88.44 108 LEU A N 1
ATOM 848 C CA . LEU A 1 108 ? 5.530 0.238 -4.748 1.00 88.44 108 LEU A CA 1
ATOM 849 C C . LEU A 1 108 ? 5.299 -0.332 -3.332 1.00 88.44 108 LEU A C 1
ATOM 851 O O . LEU A 1 108 ? 6.196 -0.224 -2.500 1.00 88.44 108 LEU A O 1
ATOM 855 N N . MET A 1 109 ? 4.142 -0.928 -3.049 1.00 90.81 109 MET A N 1
ATOM 856 C CA . MET A 1 109 ? 3.826 -1.564 -1.766 1.00 90.81 109 MET A CA 1
ATOM 857 C C . MET A 1 109 ? 4.455 -2.954 -1.634 1.00 90.81 109 MET A C 1
ATOM 859 O O . MET A 1 109 ? 4.681 -3.428 -0.520 1.00 90.81 109 MET A O 1
ATOM 863 N N . GLY A 1 110 ? 4.726 -3.614 -2.759 1.00 91.56 110 GLY A N 1
ATOM 864 C CA . GLY A 1 110 ? 5.171 -4.996 -2.786 1.00 91.56 110 GLY A CA 1
ATOM 865 C C . GLY A 1 110 ? 4.142 -5.948 -2.174 1.00 91.56 110 GLY A C 1
ATOM 866 O O . GLY A 1 110 ? 2.943 -5.666 -2.107 1.00 91.56 110 GLY A O 1
ATOM 867 N N . VAL A 1 111 ? 4.632 -7.074 -1.660 1.00 94.44 111 VAL A N 1
ATOM 868 C CA . VAL A 1 111 ? 3.841 -8.027 -0.868 1.00 94.44 111 VAL A CA 1
ATOM 869 C C . VAL A 1 111 ? 3.831 -7.712 0.627 1.00 94.44 111 VAL A C 1
ATOM 871 O O . VAL A 1 111 ? 3.246 -8.469 1.398 1.00 94.44 111 VAL A O 1
ATOM 874 N N . ALA A 1 112 ? 4.438 -6.603 1.061 1.00 95.69 112 ALA A N 1
ATOM 875 C CA . ALA A 1 112 ? 4.582 -6.287 2.480 1.00 95.69 112 ALA A CA 1
ATOM 876 C C . ALA A 1 112 ? 3.240 -6.273 3.248 1.00 95.69 112 ALA A C 1
ATOM 878 O O . ALA A 1 112 ? 3.150 -6.944 4.279 1.00 95.69 112 ALA A O 1
ATOM 879 N N . PRO A 1 113 ? 2.162 -5.626 2.749 1.00 96.94 113 PRO A N 1
ATOM 880 C CA . PRO A 1 113 ? 0.863 -5.674 3.422 1.00 96.94 113 PRO A CA 1
ATOM 881 C C . PRO A 1 113 ? 0.279 -7.091 3.505 1.00 96.94 113 PRO A C 1
ATOM 883 O O . PRO A 1 113 ? -0.354 -7.427 4.501 1.00 96.94 113 PRO A O 1
ATOM 886 N N . LEU A 1 114 ? 0.513 -7.929 2.487 1.00 97.06 114 LEU A N 1
ATOM 887 C CA . LEU A 1 114 ? 0.027 -9.313 2.442 1.00 97.06 114 LEU A CA 1
ATOM 888 C C . LEU A 1 114 ? 0.760 -10.195 3.457 1.00 97.06 114 LEU A C 1
ATOM 890 O O . LEU A 1 114 ? 0.124 -10.972 4.164 1.00 97.06 114 LEU A O 1
ATOM 894 N N . LYS A 1 115 ? 2.088 -10.055 3.562 1.00 97.19 115 LYS A N 1
ATOM 895 C CA . LYS A 1 115 ? 2.910 -10.806 4.527 1.00 97.19 115 LYS A CA 1
ATOM 896 C C . LYS A 1 115 ? 2.548 -10.435 5.963 1.00 97.19 115 LYS A C 1
ATOM 898 O O . LYS A 1 115 ? 2.383 -11.328 6.790 1.00 97.19 115 LYS A O 1
ATOM 903 N N . VAL A 1 116 ? 2.351 -9.144 6.239 1.00 98.06 116 VAL A N 1
ATOM 904 C CA . VAL A 1 116 ? 1.892 -8.671 7.554 1.00 98.06 116 VAL A CA 1
ATOM 905 C C . VAL A 1 116 ? 0.492 -9.199 7.863 1.00 98.06 116 VAL A C 1
ATOM 907 O O . VAL A 1 116 ? 0.288 -9.789 8.919 1.00 98.06 116 VAL A O 1
ATOM 910 N N . ALA A 1 117 ? -0.467 -9.064 6.944 1.00 98.25 117 ALA A N 1
ATOM 911 C CA . ALA A 1 117 ? -1.818 -9.570 7.173 1.00 98.25 117 ALA A CA 1
ATOM 912 C C . ALA A 1 117 ? -1.824 -11.084 7.444 1.00 98.25 117 ALA A C 1
ATOM 914 O O . ALA A 1 117 ? -2.457 -11.535 8.395 1.00 98.25 117 ALA A O 1
ATOM 915 N N . PHE A 1 118 ? -1.051 -11.856 6.674 1.00 98.12 118 PHE A N 1
ATOM 916 C CA . PHE A 1 118 ? -0.900 -13.296 6.877 1.00 98.12 118 PHE A CA 1
ATOM 917 C C . PHE A 1 118 ? -0.316 -13.634 8.255 1.00 98.12 118 PHE A C 1
ATOM 919 O O . PHE A 1 118 ? -0.883 -14.460 8.969 1.00 98.12 118 PHE A O 1
ATOM 926 N N . ALA A 1 119 ? 0.775 -12.972 8.654 1.00 97.69 119 ALA A N 1
ATOM 927 C CA . ALA A 1 119 ? 1.437 -13.208 9.939 1.00 97.69 119 ALA A CA 1
ATOM 928 C C . ALA A 1 119 ? 0.547 -12.873 11.148 1.00 97.69 119 ALA A C 1
ATOM 930 O O . ALA A 1 119 ? 0.658 -13.516 12.189 1.00 97.69 119 ALA A O 1
ATOM 931 N N . HIS A 1 120 ? -0.351 -11.896 11.005 1.00 97.12 120 HIS A N 1
ATOM 932 C CA . HIS A 1 120 ? -1.295 -11.486 12.047 1.00 97.12 120 HIS A CA 1
ATOM 933 C C . HIS A 1 120 ? -2.679 -12.151 11.919 1.00 97.12 120 HIS A C 1
ATOM 935 O O . HIS A 1 120 ? -3.594 -11.789 12.655 1.00 97.12 120 HIS A O 1
ATOM 941 N N . HIS A 1 121 ? -2.852 -13.111 11.001 1.00 97.69 121 HIS A N 1
ATOM 942 C CA . HIS A 1 121 ? -4.132 -13.776 10.722 1.00 97.69 121 HIS A CA 1
ATOM 943 C C . HIS A 1 121 ? -5.282 -12.814 10.372 1.00 97.69 121 HIS A C 1
ATOM 945 O O . HIS A 1 121 ? -6.443 -13.063 10.701 1.00 97.69 121 HIS A O 1
ATOM 951 N N . ILE A 1 122 ? -4.967 -11.717 9.683 1.00 98.56 122 ILE A N 1
ATOM 952 C CA . ILE A 1 122 ? -5.929 -10.688 9.294 1.00 98.56 122 ILE A CA 1
ATOM 953 C C . ILE A 1 122 ? -6.505 -11.033 7.912 1.00 98.56 122 ILE A C 1
ATOM 955 O O . ILE A 1 122 ? -5.741 -11.217 6.954 1.00 98.56 122 ILE A O 1
ATOM 959 N N . PRO A 1 123 ? -7.841 -11.105 7.764 1.00 98.44 123 PRO A N 1
ATOM 960 C CA . PRO A 1 123 ? -8.487 -11.252 6.468 1.00 98.44 123 PRO A CA 1
ATOM 961 C C . PRO A 1 123 ? -7.970 -10.226 5.459 1.00 98.44 123 PRO A C 1
ATOM 963 O O . PRO A 1 123 ? -7.801 -9.047 5.771 1.00 98.44 123 PRO A O 1
ATOM 966 N N . THR A 1 124 ? -7.716 -10.678 4.233 1.00 98.06 124 THR A N 1
ATOM 967 C CA . THR A 1 124 ? -7.118 -9.838 3.194 1.00 98.06 124 THR A CA 1
ATOM 968 C C . THR A 1 124 ? -8.002 -9.785 1.957 1.00 98.06 124 THR A C 1
ATOM 970 O O . THR A 1 124 ? -8.458 -10.815 1.465 1.00 98.06 124 THR A O 1
ATOM 973 N N . VAL A 1 125 ? -8.205 -8.580 1.430 1.00 98.00 125 VAL A N 1
ATOM 974 C CA . VAL A 1 125 ? -8.845 -8.319 0.137 1.00 98.00 125 VAL A CA 1
ATOM 975 C C . VAL A 1 125 ? -7.802 -7.721 -0.796 1.00 98.00 125 VAL A C 1
ATOM 977 O O . VAL A 1 125 ? -7.035 -6.847 -0.396 1.00 98.00 125 VAL A O 1
ATOM 980 N N . VAL A 1 126 ? -7.770 -8.163 -2.050 1.00 96.81 126 VAL A N 1
ATOM 981 C CA . VAL A 1 126 ? -6.866 -7.605 -3.061 1.00 96.81 126 VAL A CA 1
ATOM 982 C C . VAL A 1 126 ? -7.677 -7.140 -4.263 1.00 96.81 126 VAL A C 1
ATOM 984 O O . VAL A 1 126 ? -8.419 -7.923 -4.853 1.00 96.81 126 VAL A O 1
ATOM 987 N N . THR A 1 127 ? -7.522 -5.873 -4.648 1.00 95.25 127 THR A N 1
ATOM 988 C CA . THR A 1 127 ? -8.029 -5.353 -5.924 1.00 95.25 127 THR A CA 1
ATOM 989 C C . THR A 1 127 ? -6.889 -5.295 -6.935 1.00 95.25 127 THR A C 1
ATOM 991 O O . THR A 1 127 ? -5.919 -4.554 -6.765 1.00 95.25 127 THR A O 1
ATOM 994 N N . LEU A 1 128 ? -7.027 -6.075 -8.008 1.00 93.25 128 LEU A N 1
ATOM 995 C CA . LEU A 1 128 ? -6.061 -6.179 -9.100 1.00 93.25 128 LEU A CA 1
ATOM 996 C C . LEU A 1 128 ? -6.319 -5.072 -10.135 1.00 93.25 128 LEU A C 1
ATOM 998 O O . LEU A 1 128 ? -7.027 -5.283 -11.114 1.00 93.25 128 LEU A O 1
ATOM 1002 N N . THR A 1 129 ? -5.798 -3.867 -9.891 1.00 91.06 129 THR A N 1
ATOM 1003 C CA . THR A 1 129 ? -5.965 -2.719 -10.810 1.00 91.06 129 THR A CA 1
ATOM 1004 C C . THR A 1 129 ? -4.960 -2.699 -11.962 1.00 91.06 129 THR A C 1
ATOM 1006 O O . THR A 1 129 ? -5.103 -1.901 -12.883 1.00 91.06 129 THR A O 1
ATOM 1009 N N . ASP A 1 130 ? -3.936 -3.543 -11.898 1.00 90.69 130 ASP A N 1
ATOM 1010 C CA . ASP A 1 130 ? -2.875 -3.678 -12.891 1.00 90.69 130 ASP A CA 1
ATOM 1011 C C . ASP A 1 130 ? -2.307 -5.106 -12.867 1.00 90.69 130 ASP A C 1
ATOM 1013 O O . ASP A 1 130 ? -2.745 -5.961 -12.090 1.00 90.69 130 ASP A O 1
ATOM 1017 N N . PHE A 1 131 ? -1.321 -5.365 -13.726 1.00 92.19 131 PHE A N 1
ATOM 1018 C CA . PHE A 1 131 ? -0.692 -6.675 -13.844 1.00 92.19 131 PHE A CA 1
ATOM 1019 C C . PHE A 1 131 ? 0.566 -6.835 -12.986 1.00 92.19 131 PHE A C 1
ATOM 1021 O O . PHE A 1 131 ? 1.353 -7.734 -13.269 1.00 92.19 131 PHE A O 1
ATOM 1028 N N . TRP A 1 132 ? 0.791 -6.016 -11.951 1.00 90.19 132 TRP A N 1
ATOM 1029 C CA . TRP A 1 132 ? 2.019 -6.057 -11.139 1.00 90.19 132 TRP A CA 1
ATOM 1030 C C . TRP A 1 132 ? 2.357 -7.460 -10.612 1.00 90.19 132 TRP A C 1
ATOM 1032 O O . TRP A 1 132 ? 3.515 -7.867 -10.640 1.00 90.19 132 TRP A O 1
ATOM 1042 N N . PHE A 1 133 ? 1.341 -8.235 -10.216 1.00 89.19 133 PHE A N 1
ATOM 1043 C CA . PHE A 1 133 ? 1.504 -9.604 -9.704 1.00 89.19 133 PHE A CA 1
ATOM 1044 C C . PHE A 1 133 ? 2.079 -10.593 -10.731 1.00 89.19 133 PHE A C 1
ATOM 1046 O O . PHE A 1 133 ? 2.541 -11.666 -10.354 1.00 89.19 133 PHE A O 1
ATOM 1053 N N . LEU A 1 134 ? 2.035 -10.248 -12.019 1.00 89.81 134 LEU A N 1
ATOM 1054 C CA . LEU A 1 134 ? 2.497 -11.082 -13.131 1.00 89.81 134 LEU A CA 1
ATOM 1055 C C . LEU A 1 134 ? 3.608 -10.415 -13.948 1.00 89.81 134 LEU A C 1
ATOM 1057 O O . LEU A 1 134 ? 4.372 -11.096 -14.627 1.00 89.81 134 LEU A O 1
ATOM 1061 N N . CYS A 1 135 ? 3.672 -9.085 -13.937 1.00 88.56 135 CYS A N 1
ATOM 1062 C CA . CYS A 1 135 ? 4.421 -8.296 -14.895 1.00 88.56 135 CYS A CA 1
ATOM 1063 C C . CYS A 1 135 ? 5.160 -7.145 -14.197 1.00 88.56 135 CYS A C 1
ATOM 1065 O O . CYS A 1 135 ? 4.517 -6.213 -13.705 1.00 88.56 135 CYS A O 1
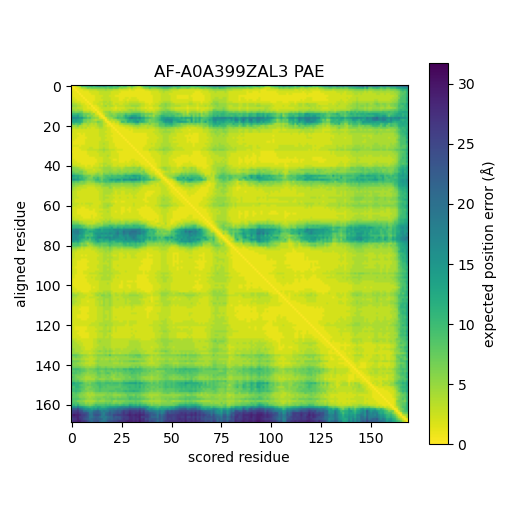ATOM 1067 N N . PRO A 1 136 ? 6.505 -7.127 -14.224 1.00 80.88 136 PRO A N 1
ATOM 1068 C CA . PRO A 1 136 ? 7.297 -6.082 -13.572 1.00 80.88 136 PRO A CA 1
ATOM 1069 C C . PRO A 1 136 ? 7.115 -4.693 -14.210 1.00 80.88 136 PRO A C 1
ATOM 1071 O O . PRO A 1 136 ? 7.429 -3.685 -13.580 1.00 80.88 136 PRO A O 1
ATOM 1074 N N . THR A 1 137 ? 6.595 -4.622 -15.441 1.00 83.94 137 THR A N 1
ATOM 1075 C CA . THR A 1 137 ? 6.269 -3.365 -16.138 1.00 83.94 137 THR A CA 1
ATOM 1076 C C . THR A 1 137 ? 4.800 -2.951 -15.993 1.00 83.94 137 THR A C 1
ATOM 1078 O O . THR A 1 137 ? 4.414 -1.921 -16.537 1.00 83.94 137 THR A O 1
ATOM 1081 N N . LEU A 1 138 ? 3.991 -3.703 -15.230 1.00 88.31 138 LEU A N 1
ATOM 1082 C CA . LEU A 1 138 ? 2.573 -3.453 -14.902 1.00 88.31 138 LEU A CA 1
ATOM 1083 C C . LEU A 1 138 ? 1.551 -3.676 -16.030 1.00 88.31 138 LEU A C 1
ATOM 1085 O O . LEU A 1 138 ? 0.353 -3.609 -15.762 1.00 88.31 138 LEU A O 1
ATOM 1089 N N . GLN A 1 139 ? 1.983 -3.925 -17.270 1.00 86.94 139 GLN A N 1
ATOM 1090 C CA . GLN A 1 139 ? 1.101 -3.770 -18.439 1.00 86.94 139 GLN A CA 1
ATOM 1091 C C . GLN A 1 139 ? 0.772 -5.045 -19.212 1.00 86.94 139 G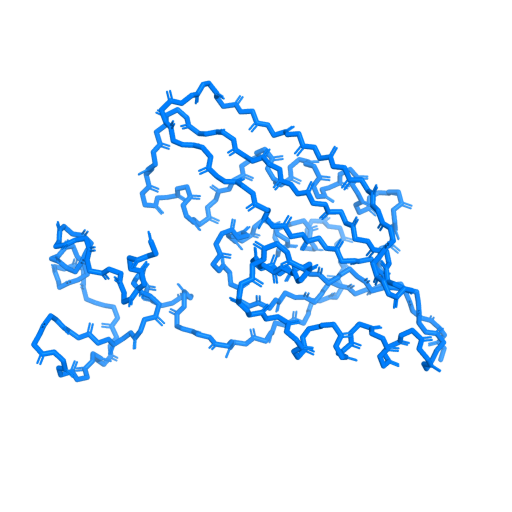LN A C 1
ATOM 1093 O O . GLN A 1 139 ? -0.214 -5.042 -19.940 1.00 86.94 139 GLN A O 1
ATOM 1098 N N . LEU A 1 140 ? 1.585 -6.104 -19.103 1.00 91.25 140 LEU A N 1
ATOM 1099 C CA . LEU A 1 140 ? 1.530 -7.241 -20.037 1.00 91.25 140 LEU A CA 1
ATOM 1100 C C . LEU A 1 140 ? 1.528 -6.791 -21.512 1.00 91.25 140 LEU A C 1
ATOM 1102 O O . LEU A 1 140 ? 0.836 -7.352 -22.359 1.00 91.25 140 LEU A O 1
ATOM 1106 N N . LEU A 1 141 ? 2.346 -5.786 -21.823 1.00 88.62 141 LEU A N 1
ATOM 1107 C CA . LEU A 1 141 ? 2.615 -5.328 -23.181 1.00 88.62 141 LEU A CA 1
ATOM 1108 C C . LEU A 1 141 ? 4.099 -5.503 -23.484 1.00 88.62 141 LEU A C 1
ATOM 1110 O O . LEU A 1 141 ? 4.958 -5.222 -22.644 1.00 88.62 141 LEU A O 1
ATOM 1114 N N . ARG A 1 142 ? 4.389 -5.985 -24.688 1.00 84.00 142 ARG A N 1
ATOM 1115 C CA . ARG A 1 142 ? 5.745 -6.090 -25.225 1.00 84.00 142 ARG A CA 1
ATOM 1116 C C . ARG A 1 142 ? 6.246 -4.720 -25.681 1.00 84.00 142 ARG A C 1
ATOM 1118 O O . ARG A 1 142 ? 5.482 -3.766 -25.811 1.00 84.00 142 ARG A O 1
ATOM 1125 N N . GLY A 1 143 ? 7.546 -4.623 -25.958 1.00 76.44 143 GLY A N 1
ATOM 1126 C CA . GLY A 1 143 ? 8.161 -3.377 -26.424 1.00 76.44 143 GLY A CA 1
ATOM 1127 C C . GLY A 1 143 ? 7.615 -2.860 -27.766 1.00 76.44 143 GLY A C 1
ATOM 1128 O O . GLY A 1 143 ? 7.677 -1.666 -28.043 1.00 76.44 143 GLY A O 1
ATOM 1129 N N . ASP A 1 144 ? 7.051 -3.726 -28.594 1.00 81.75 144 ASP A N 1
ATOM 1130 C CA . ASP A 1 144 ? 6.368 -3.365 -29.842 1.00 81.75 144 ASP A CA 1
ATOM 1131 C C . ASP A 1 144 ? 4.882 -3.003 -29.640 1.00 81.75 144 ASP A C 1
ATOM 1133 O O . ASP A 1 144 ? 4.187 -2.695 -30.605 1.00 81.75 144 ASP A O 1
ATOM 1137 N N . GLY A 1 145 ? 4.385 -3.028 -28.398 1.00 83.25 145 GLY A N 1
ATOM 1138 C CA . GLY A 1 145 ? 2.982 -2.796 -28.060 1.00 83.25 145 GLY A CA 1
ATOM 1139 C C . GLY A 1 145 ? 2.080 -4.020 -28.237 1.00 83.25 145 GLY A C 1
ATOM 1140 O O . GLY A 1 145 ? 0.886 -3.928 -27.950 1.00 83.25 145 GLY A O 1
ATOM 1141 N N . ALA A 1 146 ? 2.610 -5.168 -28.671 1.00 88.69 146 ALA A N 1
ATOM 1142 C CA . ALA A 1 146 ? 1.831 -6.397 -28.754 1.00 88.69 146 ALA A CA 1
ATOM 1143 C C . ALA A 1 146 ? 1.476 -6.932 -27.356 1.00 88.69 146 ALA A C 1
ATOM 1145 O O . ALA A 1 146 ? 2.207 -6.731 -26.381 1.00 88.69 146 ALA A O 1
ATOM 1146 N N . LEU A 1 147 ? 0.360 -7.662 -27.266 1.00 91.38 147 LEU A N 1
ATOM 1147 C CA . LEU A 1 147 ? -0.052 -8.315 -26.025 1.00 91.38 147 LEU A CA 1
ATOM 1148 C C . LEU A 1 147 ? 0.986 -9.353 -25.581 1.00 91.38 147 LEU A C 1
ATOM 1150 O O . LEU A 1 147 ? 1.479 -10.162 -26.373 1.00 91.38 147 LEU A O 1
ATOM 1154 N N . CYS A 1 148 ? 1.279 -9.353 -24.286 1.00 90.69 148 CYS A N 1
ATOM 1155 C CA . CYS A 1 148 ? 2.019 -10.407 -23.619 1.00 90.69 148 CYS A CA 1
ATOM 1156 C C . CYS A 1 148 ? 1.033 -11.380 -22.965 1.00 90.69 148 CYS A C 1
ATOM 1158 O O . CYS A 1 148 ? 0.176 -10.973 -22.186 1.00 90.69 148 CYS A O 1
ATOM 1160 N N . TRP A 1 149 ? 1.170 -12.674 -23.254 1.00 90.88 149 TRP A N 1
ATOM 1161 C CA . TRP A 1 149 ? 0.275 -13.709 -22.722 1.00 90.88 149 TRP A CA 1
ATOM 1162 C C . TRP A 1 149 ? 0.677 -14.235 -21.342 1.00 90.88 149 TRP A C 1
ATOM 1164 O O . TRP A 1 149 ? -0.034 -15.055 -20.769 1.00 90.88 149 TRP A O 1
ATOM 1174 N N . GLY A 1 150 ? 1.795 -13.762 -20.794 1.00 88.44 150 GLY A N 1
ATOM 1175 C CA . GLY A 1 150 ? 2.249 -14.152 -19.469 1.00 88.44 150 GLY A CA 1
ATOM 1176 C C . GLY A 1 150 ? 3.756 -14.001 -19.289 1.00 88.44 150 GLY A C 1
ATOM 1177 O O . GLY A 1 150 ? 4.474 -13.705 -20.248 1.00 88.44 150 GLY A O 1
ATOM 1178 N N . PRO A 1 151 ? 4.238 -14.170 -18.052 1.00 87.75 151 PRO A N 1
ATOM 1179 C CA . PRO A 1 151 ? 5.653 -14.058 -17.752 1.00 87.75 151 PRO A CA 1
ATOM 1180 C C . PRO A 1 151 ? 6.445 -15.211 -18.380 1.00 87.75 151 PRO A C 1
ATOM 1182 O O . PRO A 1 151 ? 6.272 -16.366 -18.010 1.00 87.75 151 PRO A O 1
ATOM 1185 N N . GLU A 1 152 ? 7.369 -14.867 -19.275 1.00 88.50 152 GLU A N 1
ATOM 1186 C CA . GLU A 1 152 ? 8.392 -15.765 -19.818 1.00 88.50 152 GLU A CA 1
ATOM 1187 C C . GLU A 1 152 ? 9.773 -15.214 -19.435 1.00 88.50 152 GLU A C 1
ATOM 1189 O O . GLU A 1 152 ? 10.049 -14.055 -19.757 1.00 88.50 152 GLU A O 1
ATOM 1194 N N . PRO A 1 153 ? 10.659 -15.971 -18.752 1.00 87.31 153 PRO A N 1
ATOM 1195 C CA . PRO A 1 153 ? 11.858 -15.415 -18.113 1.00 87.31 153 PRO A CA 1
ATOM 1196 C C . PRO A 1 153 ? 12.738 -14.544 -19.021 1.00 87.31 153 PRO A C 1
ATOM 1198 O O . PRO A 1 153 ? 13.150 -13.453 -18.626 1.00 87.31 153 PRO A O 1
ATOM 1201 N N . VAL A 1 154 ? 12.993 -14.996 -20.253 1.00 87.38 154 VAL A N 1
ATOM 1202 C CA . VAL A 1 154 ? 13.846 -14.284 -21.222 1.00 87.38 154 VAL A CA 1
ATOM 1203 C C . VAL A 1 154 ? 13.172 -12.999 -21.710 1.00 87.38 154 VAL A C 1
ATOM 1205 O O . VAL A 1 154 ? 13.814 -11.952 -21.789 1.00 87.38 154 VAL A O 1
ATOM 1208 N N . GLU A 1 155 ? 11.870 -13.048 -21.992 1.00 85.31 155 GLU A N 1
ATOM 1209 C CA . GLU A 1 155 ? 11.105 -11.886 -22.459 1.00 85.31 155 GLU A CA 1
ATOM 1210 C C . GLU A 1 155 ? 10.899 -10.857 -21.340 1.00 85.31 155 GLU A C 1
ATOM 1212 O O . GLU A 1 155 ? 11.036 -9.653 -21.563 1.00 85.31 155 GLU A O 1
ATOM 1217 N N . CYS A 1 156 ? 10.654 -11.313 -20.111 1.00 87.19 156 CYS A N 1
ATOM 1218 C CA . CYS A 1 156 ? 10.583 -10.454 -18.932 1.00 87.19 156 CYS A CA 1
ATOM 1219 C C . CYS A 1 156 ? 11.914 -9.738 -18.685 1.00 87.19 156 CYS A C 1
ATOM 1221 O O . CYS A 1 156 ? 11.911 -8.539 -18.414 1.00 87.19 156 CYS A O 1
ATOM 1223 N N . MET A 1 157 ? 13.047 -10.438 -18.819 1.00 85.81 157 MET A N 1
ATOM 1224 C CA . MET A 1 157 ? 14.372 -9.830 -18.668 1.00 85.81 157 MET A CA 1
ATOM 1225 C C . MET A 1 157 ? 14.615 -8.735 -19.713 1.00 85.81 157 MET A C 1
ATOM 1227 O O . MET A 1 157 ? 15.104 -7.667 -19.355 1.00 85.81 157 MET A O 1
ATOM 1231 N N . ARG A 1 158 ? 14.202 -8.953 -20.970 1.00 84.25 158 ARG A N 1
ATOM 1232 C CA . ARG A 1 158 ? 14.235 -7.917 -22.019 1.00 84.25 158 ARG A CA 1
ATOM 1233 C C . ARG A 1 158 ? 13.379 -6.709 -21.648 1.00 84.25 158 ARG A C 1
ATOM 1235 O O . ARG A 1 158 ? 13.852 -5.582 -21.710 1.00 84.25 158 ARG A O 1
ATOM 1242 N N . CYS A 1 159 ? 12.145 -6.937 -21.197 1.00 83.62 159 CYS A N 1
ATOM 1243 C CA . CYS A 1 159 ? 11.243 -5.854 -20.798 1.00 83.62 159 CYS A CA 1
ATOM 1244 C C . CYS A 1 159 ? 11.784 -5.033 -19.614 1.00 83.62 159 CYS A C 1
ATOM 1246 O O . CYS A 1 159 ? 11.615 -3.815 -19.591 1.00 83.62 159 CYS A O 1
ATOM 1248 N N . ILE A 1 160 ? 12.429 -5.686 -18.639 1.00 80.81 160 ILE A N 1
ATOM 1249 C CA . ILE A 1 160 ? 13.077 -5.018 -17.500 1.00 80.81 160 ILE A CA 1
ATOM 1250 C C . ILE A 1 160 ? 14.292 -4.207 -17.973 1.00 80.81 160 ILE A C 1
ATOM 1252 O O . ILE A 1 160 ? 14.434 -3.055 -17.569 1.00 80.81 160 ILE A O 1
ATOM 1256 N N . ALA A 1 161 ? 15.145 -4.795 -18.819 1.00 80.19 161 ALA A N 1
ATOM 1257 C CA . ALA A 1 161 ? 16.368 -4.163 -19.318 1.00 80.19 161 ALA A CA 1
ATOM 1258 C C . ALA A 1 161 ? 16.092 -2.938 -20.201 1.00 80.19 161 ALA A C 1
ATOM 1260 O O . ALA A 1 161 ? 16.831 -1.962 -20.137 1.00 80.19 161 ALA A O 1
ATOM 1261 N N . ASP A 1 162 ? 15.005 -2.957 -20.974 1.00 74.88 162 ASP A N 1
ATOM 1262 C CA . ASP A 1 162 ? 14.587 -1.816 -21.792 1.00 74.88 162 ASP A CA 1
ATOM 1263 C C . ASP A 1 162 ? 14.053 -0.628 -20.951 1.00 74.88 162 ASP A C 1
ATOM 1265 O O . ASP A 1 162 ? 13.693 0.408 -21.514 1.00 74.88 162 ASP A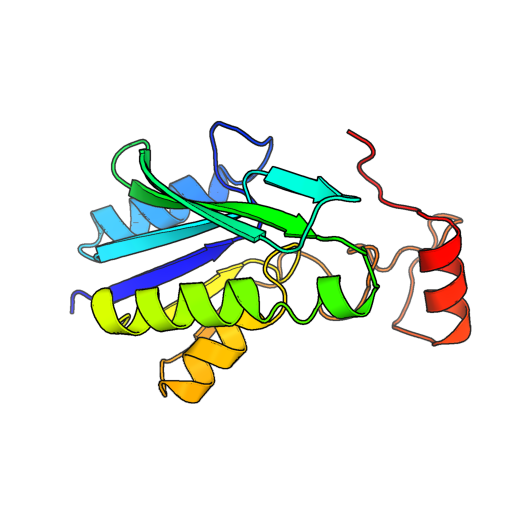 O 1
ATOM 1269 N N . GLU A 1 163 ? 13.938 -0.769 -19.620 1.00 63.69 163 GLU A N 1
ATOM 1270 C CA . GLU A 1 163 ? 13.378 0.227 -18.688 1.00 63.69 163 GLU A CA 1
ATOM 1271 C C . GLU A 1 163 ? 12.023 0.812 -19.137 1.00 63.69 163 GLU A C 1
ATOM 1273 O O . GLU A 1 163 ? 11.665 1.955 -18.823 1.00 63.69 163 GLU A O 1
ATOM 1278 N N . ARG A 1 164 ? 11.233 0.035 -19.887 1.00 58.12 164 ARG A N 1
ATOM 1279 C CA . ARG A 1 164 ? 9.941 0.480 -20.422 1.00 58.12 164 ARG A CA 1
ATOM 1280 C C . ARG A 1 164 ? 8.912 0.546 -19.303 1.00 58.12 164 ARG A C 1
ATOM 1282 O O . ARG A 1 164 ? 8.173 -0.400 -19.046 1.00 58.12 164 ARG A O 1
ATOM 1289 N N . ARG A 1 165 ? 8.847 1.698 -18.641 1.00 55.56 165 ARG A N 1
ATOM 1290 C CA . ARG A 1 165 ? 7.688 2.120 -17.850 1.00 55.56 165 ARG A CA 1
ATOM 1291 C C . ARG A 1 165 ? 6.884 3.102 -18.687 1.00 55.56 165 ARG A C 1
ATOM 1293 O O . ARG A 1 165 ? 7.421 4.114 -19.128 1.00 55.56 165 ARG A O 1
ATOM 1300 N N . ALA A 1 166 ? 5.595 2.830 -18.872 1.00 44.59 166 ALA A N 1
ATOM 1301 C CA . ALA A 1 166 ? 4.694 3.704 -19.627 1.00 44.59 166 ALA A CA 1
ATOM 1302 C C . ALA A 1 166 ? 4.480 5.093 -19.002 1.00 44.59 166 ALA A C 1
ATOM 1304 O O . ALA A 1 166 ? 3.896 5.962 -19.638 1.00 44.59 166 ALA A O 1
ATOM 1305 N N . PHE A 1 167 ? 4.991 5.329 -17.793 1.00 38.69 167 PHE A N 1
ATOM 1306 C CA . PHE A 1 167 ? 5.001 6.644 -17.171 1.00 38.69 167 PHE A CA 1
ATOM 1307 C C . PHE A 1 167 ? 6.426 7.002 -16.745 1.00 38.69 167 PHE A C 1
ATOM 1309 O O . PHE A 1 167 ? 6.829 6.783 -15.602 1.00 38.69 167 PHE A O 1
ATOM 1316 N N . ARG A 1 168 ? 7.196 7.554 -17.689 1.00 39.31 168 ARG A N 1
ATOM 1317 C CA . ARG A 1 168 ? 8.231 8.537 -17.351 1.00 39.31 168 ARG A CA 1
ATOM 1318 C C . ARG A 1 168 ? 7.480 9.832 -17.034 1.00 39.31 168 ARG A C 1
ATOM 1320 O O . ARG A 1 168 ? 7.039 10.510 -17.958 1.00 39.31 168 ARG A O 1
ATOM 1327 N N . LEU A 1 169 ? 7.221 10.078 -15.750 1.00 33.38 169 LEU A N 1
ATOM 1328 C CA . LEU A 1 169 ? 6.931 11.430 -15.263 1.00 33.38 169 LEU A CA 1
ATOM 1329 C C . LEU A 1 169 ? 8.252 12.190 -15.163 1.00 33.38 169 LEU A C 1
ATOM 1331 O O . LEU A 1 169 ? 9.218 11.568 -14.662 1.00 33.38 169 LEU A O 1
#

Sequence (169 aa):
MPLRILLAVHHFPPTRIGGAELLRLARWLGANGHTVQVVCIETLHADAPDNLIWRDEEYQGVAVRRYALSLAQRTALLHFENALLEKNLAALAETFQPDVVHVISGYLMGVAPLKVAFAHHIPTVVTLTDFWFLCPTLQLLRGDGALCWGPEPVECMRCIADERRAFRL

Radius of gyration: 16.51 Å; Cα contacts (8 Å, |Δi|>4): 302; chains: 1; bounding box: 42×31×47 Å

Nearest PDB structures (foldseek):
  6vlc-assembly1_A  TM=5.333E-01  e=1.244E-02  Neisseria meningitidis Z2491
  9cm8-assembly1_A  TM=6.307E-01  e=5.315E-02  Paenibacillus alvei
  6vlc-assembly1_B  TM=5.171E-01  e=2.061E-02  Neisseria meningitidis Z2491
  6gnf-assembly1_A  TM=4.692E-01  e=8.516E-03  Cyanobacterium sp. CLg1
  3t5g-assembly1_A  TM=2.859E-01  e=2.827E-02  Homo sapiens